Protein AF-A0AAU5Z2Q7-F1 (afdb_monomer_lite)

Sequence (62 aa):
MALDETGGEVINVTLAGNAMPKVNVGAVVAPVELEAMPWATNGRNGVAYRAKTLNAASGSAK

Foldseek 3Di:
DDAPPVRHDDADEAEDDPDDAPDDPPFAKDFAPWDWDWDADPNDTDTYIYGHYIDRPPPPPD

Structure (mmCIF, N/CA/C/O backbone):
data_AF-A0AAU5Z2Q7-F1
#
_entry.id   AF-A0AAU5Z2Q7-F1
#
loop_
_atom_site.group_PDB
_atom_site.id
_atom_site.type_symbol
_atom_site.label_atom_id
_atom_site.label_alt_id
_atom_site.label_comp_id
_atom_site.label_asym_id
_atom_site.label_entity_id
_atom_site.label_seq_id
_atom_site.pdbx_PDB_ins_code
_atom_site.Cartn_x
_atom_site.Cartn_y
_atom_site.Cartn_z
_atom_site.occupancy
_atom_site.B_iso_or_equiv
_atom_site.auth_seq_id
_atom_site.auth_comp_id
_atom_site.auth_asym_id
_atom_site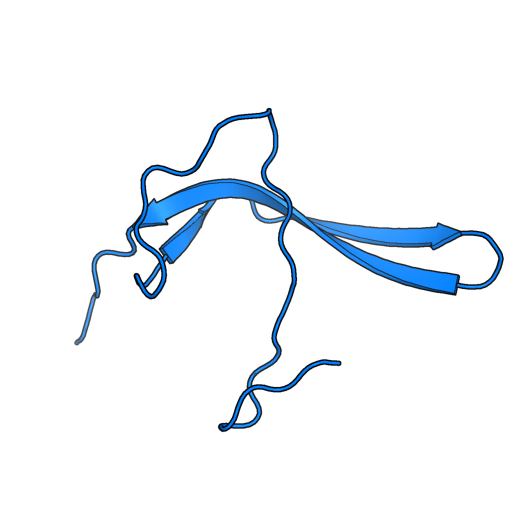.auth_atom_id
_atom_site.pdbx_PDB_model_num
ATOM 1 N N . MET A 1 1 ? 12.097 -8.565 -3.716 1.00 59.38 1 MET A N 1
ATOM 2 C CA . MET A 1 1 ? 11.007 -8.672 -2.725 1.00 59.38 1 MET A CA 1
ATOM 3 C C . MET A 1 1 ? 11.625 -8.527 -1.356 1.00 59.38 1 MET A C 1
ATOM 5 O O . MET A 1 1 ? 12.687 -9.101 -1.140 1.00 59.38 1 MET A O 1
ATOM 9 N N . ALA A 1 2 ? 11.024 -7.715 -0.490 1.00 72.44 2 ALA A N 1
ATOM 10 C CA . ALA A 1 2 ? 11.3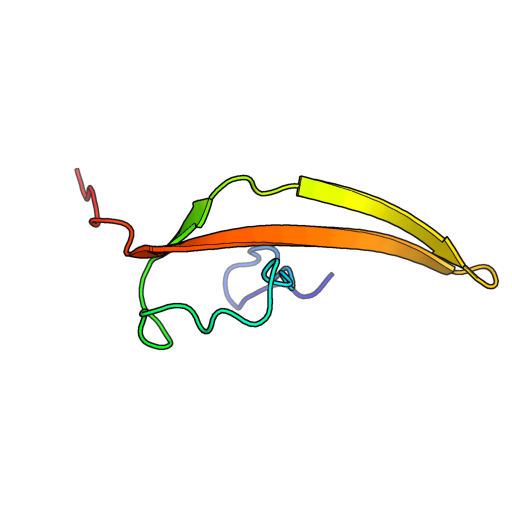77 -7.710 0.922 1.00 72.44 2 ALA A CA 1
ATOM 11 C C . ALA A 1 2 ? 10.551 -8.815 1.584 1.00 72.44 2 ALA A C 1
ATOM 13 O O . ALA A 1 2 ? 9.336 -8.846 1.404 1.00 72.44 2 ALA A O 1
ATOM 14 N N . LEU A 1 3 ? 11.220 -9.749 2.251 1.00 78.56 3 LEU A N 1
ATOM 15 C CA . LEU A 1 3 ? 10.576 -10.807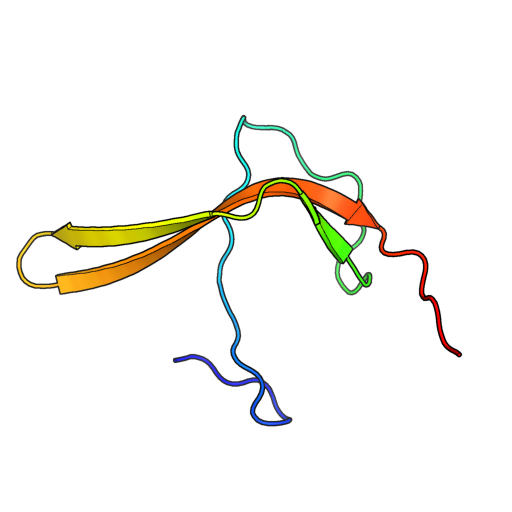 3.019 1.00 78.56 3 LEU A CA 1
ATOM 16 C C . LEU A 1 3 ? 10.701 -10.455 4.504 1.00 78.56 3 LEU A C 1
ATOM 18 O O . LEU A 1 3 ? 11.737 -9.920 4.907 1.00 78.56 3 LEU A O 1
ATOM 22 N N . ASP A 1 4 ? 9.664 -10.718 5.295 1.00 81.69 4 ASP A N 1
ATOM 23 C CA . ASP A 1 4 ? 9.746 -10.638 6.753 1.00 81.69 4 ASP A CA 1
ATOM 24 C C . ASP A 1 4 ? 10.530 -11.832 7.337 1.00 81.69 4 ASP A C 1
ATOM 26 O O . ASP A 1 4 ? 10.961 -12.735 6.616 1.00 81.69 4 ASP A O 1
ATOM 30 N N . GLU A 1 5 ? 10.723 -11.845 8.658 1.00 80.62 5 GLU A N 1
ATOM 31 C CA . GLU A 1 5 ? 11.481 -12.888 9.370 1.00 80.62 5 GLU A CA 1
ATOM 32 C C . GLU A 1 5 ? 10.883 -14.300 9.215 1.00 80.62 5 GLU A C 1
ATOM 34 O O . GLU A 1 5 ? 11.571 -15.295 9.441 1.00 80.62 5 GLU A O 1
ATOM 39 N N . THR A 1 6 ? 9.619 -14.397 8.801 1.00 86.75 6 THR A N 1
ATOM 40 C CA . THR A 1 6 ? 8.897 -15.650 8.542 1.00 86.75 6 THR A CA 1
ATOM 41 C C . THR A 1 6 ? 8.831 -16.013 7.055 1.00 86.75 6 THR A C 1
ATOM 43 O O . THR A 1 6 ? 8.322 -17.077 6.703 1.00 86.75 6 THR A O 1
ATOM 46 N N . GLY A 1 7 ? 9.371 -15.165 6.173 1.00 86.88 7 GLY A N 1
ATOM 47 C CA . GLY A 1 7 ? 9.300 -15.331 4.722 1.00 86.88 7 GLY A CA 1
ATOM 48 C C . GLY A 1 7 ? 8.039 -14.742 4.081 1.00 86.88 7 GLY A C 1
ATOM 49 O O . GLY A 1 7 ? 7.768 -15.035 2.916 1.00 86.88 7 GLY A O 1
ATOM 50 N N . GLY A 1 8 ? 7.266 -13.929 4.804 1.00 86.56 8 GLY A N 1
ATOM 51 C CA . GLY A 1 8 ? 6.101 -13.220 4.277 1.00 86.56 8 GLY A CA 1
ATOM 52 C C . GLY A 1 8 ? 6.498 -12.049 3.378 1.00 86.56 8 GLY A C 1
ATOM 53 O O . GLY A 1 8 ? 7.480 -11.361 3.642 1.00 86.56 8 GLY A O 1
ATOM 54 N N . GLU A 1 9 ? 5.752 -11.800 2.302 1.00 87.75 9 GLU A N 1
ATOM 55 C CA . GLU A 1 9 ? 6.013 -10.654 1.426 1.00 87.75 9 GLU A CA 1
ATOM 56 C C . GLU A 1 9 ? 5.660 -9.334 2.126 1.00 87.75 9 GLU A C 1
ATOM 58 O O . GLU A 1 9 ? 4.526 -9.117 2.554 1.00 87.75 9 GLU A O 1
ATOM 63 N N . VAL A 1 10 ? 6.625 -8.416 2.183 1.00 90.50 10 VAL A N 1
ATOM 64 C CA . VAL A 1 10 ? 6.413 -7.047 2.651 1.00 90.50 10 VAL A CA 1
ATOM 65 C C . VAL A 1 10 ? 6.139 -6.149 1.449 1.00 90.50 10 VAL A C 1
ATOM 67 O O . VAL A 1 10 ? 7.015 -5.922 0.608 1.00 90.50 10 VAL A O 1
ATOM 70 N N . ILE A 1 11 ? 4.924 -5.603 1.395 1.00 91.12 11 ILE A N 1
ATOM 71 C CA . ILE A 1 11 ? 4.498 -4.654 0.363 1.00 91.12 11 ILE A CA 1
ATOM 72 C C . ILE A 1 11 ? 4.334 -3.245 0.935 1.00 91.12 11 ILE A C 1
ATOM 74 O O . ILE A 1 11 ? 3.810 -3.048 2.030 1.00 91.12 11 ILE A O 1
ATOM 78 N N . ASN A 1 12 ? 4.730 -2.243 0.150 1.00 92.25 12 ASN A N 1
ATOM 79 C CA . ASN A 1 12 ? 4.461 -0.843 0.464 1.00 92.25 12 ASN A CA 1
ATOM 80 C C . ASN A 1 12 ? 3.138 -0.418 -0.175 1.00 92.25 12 ASN A C 1
ATOM 82 O O . ASN A 1 12 ? 2.996 -0.468 -1.398 1.00 92.25 12 ASN A O 1
ATOM 86 N N . VAL A 1 13 ? 2.197 0.042 0.650 1.00 92.25 13 VAL A N 1
ATOM 87 C CA . VAL A 1 13 ? 0.878 0.517 0.213 1.00 92.25 13 VAL A CA 1
ATOM 88 C C . VAL A 1 13 ? 0.784 2.029 0.392 1.00 92.25 13 VAL A C 1
ATOM 90 O O . VAL A 1 13 ? 1.041 2.552 1.474 1.00 92.25 13 VAL A O 1
ATOM 93 N N . THR A 1 14 ? 0.378 2.738 -0.661 1.00 92.81 14 THR A N 1
ATOM 94 C CA . THR A 1 14 ? 0.093 4.181 -0.598 1.00 92.81 14 THR A CA 1
ATOM 95 C C . THR A 1 14 ? -1.399 4.412 -0.370 1.00 92.81 14 THR A C 1
ATOM 97 O O . THR A 1 14 ? -2.224 3.842 -1.082 1.00 92.81 14 THR A O 1
ATOM 100 N N . LEU A 1 15 ? -1.771 5.260 0.592 1.00 91.94 15 LEU A N 1
ATOM 101 C CA . LEU A 1 15 ? -3.179 5.597 0.818 1.00 91.94 15 LEU A CA 1
ATOM 102 C C . LEU A 1 15 ? -3.668 6.693 -0.132 1.00 91.94 15 LEU A C 1
ATOM 104 O O . LEU A 1 15 ? -2.950 7.643 -0.445 1.00 91.94 15 LEU A O 1
ATOM 108 N N . ALA A 1 16 ? -4.891 6.532 -0.634 1.00 86.56 16 ALA A N 1
ATOM 109 C CA . ALA A 1 16 ? -5.530 7.483 -1.528 1.00 86.56 16 ALA A CA 1
ATOM 110 C C . ALA A 1 16 ? -6.122 8.664 -0.750 1.00 86.56 16 ALA A C 1
ATOM 112 O O . ALA A 1 16 ? -6.875 8.484 0.202 1.00 86.56 16 ALA A O 1
ATOM 113 N N . GLY A 1 17 ? -5.816 9.880 -1.210 1.00 77.44 17 GLY A N 1
ATOM 114 C CA . GLY A 1 17 ? -6.109 11.096 -0.458 1.00 77.44 17 GLY A CA 1
ATOM 115 C C . GLY A 1 17 ? -5.174 11.194 0.746 1.00 77.44 17 GLY A C 1
ATOM 116 O O . GLY A 1 17 ? -4.818 10.193 1.352 1.00 77.44 17 GLY A O 1
ATOM 117 N N . ASN A 1 18 ? -4.737 12.397 1.101 1.00 66.12 18 ASN A N 1
ATOM 118 C CA . ASN A 1 18 ? -3.810 12.646 2.213 1.00 66.12 18 ASN A CA 1
ATOM 119 C C . ASN A 1 18 ? -4.407 12.325 3.611 1.00 66.12 18 ASN A C 1
ATOM 121 O O . ASN A 1 18 ? -4.074 12.978 4.598 1.00 66.12 18 ASN A O 1
ATOM 125 N N . ALA A 1 19 ? -5.320 11.359 3.715 1.00 66.25 19 ALA A N 1
ATOM 126 C CA . ALA A 1 19 ? -5.922 10.903 4.950 1.00 66.25 19 ALA A CA 1
ATOM 127 C C . ALA A 1 19 ? -4.942 9.990 5.695 1.00 66.25 19 ALA A C 1
ATOM 129 O O . ALA A 1 19 ? -4.608 8.893 5.247 1.00 66.25 19 ALA A O 1
ATOM 130 N N . MET A 1 20 ? -4.494 10.453 6.861 1.00 76.38 20 MET A N 1
ATOM 131 C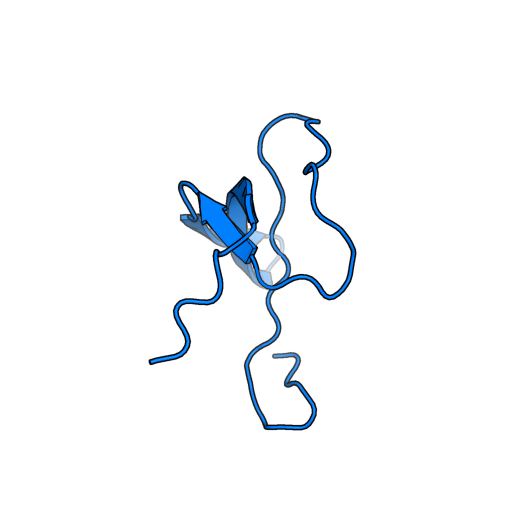 CA . MET A 1 20 ? -3.709 9.631 7.772 1.00 76.38 20 MET A CA 1
ATOM 132 C C . MET A 1 20 ? -4.619 8.551 8.377 1.00 76.38 20 MET A C 1
ATOM 134 O O . MET A 1 20 ? -5.699 8.882 8.884 1.00 76.38 20 MET A O 1
ATOM 138 N N . PRO A 1 21 ? -4.233 7.267 8.325 1.00 81.12 21 PRO A N 1
ATOM 139 C CA . PRO A 1 21 ? -5.071 6.198 8.837 1.00 81.12 21 PRO A CA 1
ATOM 140 C C . PRO A 1 21 ? -5.117 6.287 10.368 1.00 81.12 21 PRO A C 1
ATOM 142 O O . PRO A 1 21 ? -4.103 6.523 11.022 1.00 81.12 21 PRO A O 1
ATOM 145 N N . LYS A 1 22 ? -6.301 6.100 10.958 1.00 83.56 22 LYS A N 1
ATOM 146 C CA . LYS A 1 22 ? -6.503 6.135 12.419 1.00 83.56 22 LYS A CA 1
ATOM 147 C C . LYS A 1 22 ? -6.184 4.776 13.052 1.00 83.56 22 LYS A C 1
ATOM 149 O O . LYS A 1 22 ? -7.034 4.176 13.704 1.00 83.56 22 LYS A O 1
ATOM 154 N N . VAL A 1 23 ? -4.981 4.269 12.805 1.00 87.06 23 VAL A N 1
ATOM 155 C CA . VAL A 1 23 ? -4.495 2.975 13.307 1.00 87.06 23 VAL A CA 1
ATOM 156 C C . VAL A 1 23 ? -3.100 3.152 13.900 1.00 87.06 23 VAL A C 1
ATOM 158 O O . VAL A 1 23 ? -2.332 3.997 13.444 1.00 87.06 23 VAL A O 1
ATOM 161 N N . ASN A 1 24 ? -2.772 2.361 14.918 1.00 88.81 24 ASN A N 1
ATOM 162 C CA . ASN A 1 24 ? -1.446 2.386 15.531 1.00 88.81 24 ASN A CA 1
ATOM 163 C C . ASN A 1 24 ? -0.463 1.522 14.735 1.00 88.81 24 ASN A C 1
ATOM 165 O O . ASN A 1 24 ? -0.845 0.518 14.132 1.00 88.81 24 ASN A O 1
ATOM 169 N N . VAL A 1 25 ? 0.820 1.878 14.777 1.00 89.69 25 VAL A N 1
ATOM 170 C CA . VAL A 1 25 ? 1.891 1.029 14.239 1.00 89.69 25 VAL A CA 1
ATOM 171 C C . VAL A 1 25 ? 1.887 -0.318 14.969 1.00 89.69 25 VAL A C 1
ATOM 173 O O . VAL A 1 25 ? 1.733 -0.363 16.188 1.00 89.69 25 VAL A O 1
ATOM 176 N N . GLY A 1 26 ? 2.026 -1.412 14.216 1.00 89.31 26 GLY A N 1
ATOM 177 C CA . GLY A 1 26 ? 1.960 -2.782 14.739 1.00 89.31 26 GLY A CA 1
ATOM 178 C C . GLY A 1 26 ? 0.540 -3.330 14.926 1.00 89.31 26 GLY A C 1
ATOM 179 O O . GLY A 1 26 ? 0.388 -4.501 15.263 1.00 89.31 26 GLY A O 1
ATOM 180 N N . ALA A 1 27 ? -0.505 -2.527 14.692 1.00 89.00 27 ALA A N 1
ATOM 181 C CA . ALA A 1 27 ? -1.874 -3.028 14.702 1.00 89.00 27 ALA A CA 1
ATOM 182 C C . ALA A 1 27 ? -2.144 -3.930 13.488 1.00 89.00 27 ALA A C 1
ATOM 184 O O . ALA A 1 27 ? -1.690 -3.656 12.376 1.00 89.00 27 ALA A O 1
ATOM 185 N N . VAL A 1 28 ? -2.956 -4.968 13.691 1.00 91.00 28 VAL A N 1
ATOM 186 C CA . VAL A 1 28 ? -3.508 -5.753 12.583 1.00 91.00 28 VAL A CA 1
ATOM 187 C C . VAL A 1 28 ? -4.529 -4.884 11.850 1.00 91.00 28 VAL A C 1
ATOM 189 O O . VAL A 1 28 ? -5.434 -4.312 12.465 1.00 91.00 28 VAL A O 1
ATOM 192 N N . VAL A 1 29 ? -4.382 -4.760 10.533 1.00 92.31 29 VAL A N 1
ATOM 193 C CA . VAL A 1 29 ? -5.212 -3.885 9.696 1.00 92.31 29 VAL A CA 1
ATOM 194 C C . VAL A 1 29 ? -5.754 -4.621 8.478 1.00 92.31 29 VAL A C 1
ATOM 196 O O . VAL A 1 29 ? -5.139 -5.556 7.976 1.00 92.31 29 VAL A O 1
ATOM 199 N N . ALA A 1 30 ? -6.904 -4.167 7.991 1.00 92.12 30 ALA A N 1
ATOM 200 C CA . ALA A 1 30 ? -7.506 -4.590 6.736 1.00 92.12 30 ALA A CA 1
ATOM 201 C C . ALA A 1 30 ? -7.525 -3.394 5.763 1.00 92.12 30 ALA A C 1
ATOM 203 O O . ALA A 1 30 ? -8.244 -2.416 6.013 1.00 92.12 30 ALA A O 1
ATOM 204 N N . PRO A 1 31 ? -6.734 -3.428 4.674 1.00 91.88 31 PRO A N 1
ATOM 205 C CA . PRO A 1 31 ? -6.802 -2.423 3.620 1.00 91.88 31 PRO A CA 1
ATOM 206 C C . PRO A 1 31 ? -8.165 -2.423 2.921 1.00 91.88 31 PRO A C 1
ATOM 208 O O . PRO A 1 31 ? -8.701 -3.477 2.583 1.00 91.88 31 PRO A O 1
ATOM 211 N N . VAL A 1 32 ? -8.717 -1.236 2.678 1.00 91.56 32 VAL A N 1
ATOM 212 C CA . VAL A 1 32 ? -9.991 -1.052 1.968 1.00 91.56 32 VAL A CA 1
ATOM 213 C C . VAL A 1 32 ? -9.715 -0.638 0.532 1.00 91.56 32 VAL A C 1
ATOM 215 O O . VAL A 1 32 ? -8.946 0.299 0.310 1.00 91.56 32 VAL A O 1
ATOM 218 N N . GLU A 1 33 ? -10.381 -1.299 -0.421 1.00 92.81 33 GLU A N 1
ATOM 219 C CA . GLU A 1 33 ? -10.217 -1.043 -1.862 1.00 92.81 33 GLU A CA 1
ATOM 220 C C . GLU A 1 33 ? -8.730 -1.110 -2.272 1.00 92.81 33 GLU A C 1
ATOM 222 O O . GLU A 1 33 ? -8.195 -0.185 -2.876 1.00 92.81 33 GLU A O 1
ATOM 227 N N . LEU A 1 34 ? -8.036 -2.182 -1.861 1.00 94.19 34 LEU A N 1
ATOM 228 C CA . LEU A 1 34 ? -6.640 -2.411 -2.231 1.00 94.19 34 LEU A CA 1
ATOM 229 C C . LEU A 1 34 ? -6.538 -2.769 -3.716 1.00 94.19 34 LEU A C 1
ATOM 231 O O . LEU A 1 34 ? -7.113 -3.756 -4.169 1.00 94.19 34 LEU A O 1
ATOM 235 N N . GLU A 1 35 ? -5.750 -1.989 -4.439 1.00 94.81 35 GLU A N 1
ATOM 236 C CA . GLU A 1 35 ? -5.483 -2.137 -5.859 1.00 94.81 35 GLU A CA 1
ATOM 237 C C . GLU A 1 35 ? -3.986 -2.346 -6.097 1.00 94.81 35 GLU A C 1
ATOM 239 O O . GLU A 1 35 ? -3.136 -1.675 -5.502 1.00 94.81 35 GLU A O 1
ATOM 244 N N . ALA A 1 36 ? -3.674 -3.268 -7.003 1.00 95.69 36 ALA A N 1
ATOM 245 C CA . ALA A 1 36 ? -2.340 -3.478 -7.539 1.00 95.69 36 ALA A CA 1
ATOM 246 C C . ALA A 1 36 ? -2.247 -2.824 -8.924 1.00 95.69 36 ALA A C 1
ATOM 248 O O . ALA A 1 36 ? -2.923 -3.241 -9.863 1.00 95.69 36 ALA A O 1
ATOM 249 N N . MET A 1 37 ? -1.393 -1.811 -9.053 1.00 95.00 37 MET A N 1
ATOM 250 C CA . MET A 1 37 ? -1.193 -1.044 -10.281 1.00 95.00 37 MET A CA 1
ATOM 251 C C . MET A 1 37 ? 0.174 -1.391 -10.887 1.00 95.00 37 MET A C 1
ATOM 253 O O . MET A 1 37 ? 1.206 -0.943 -10.367 1.00 95.00 37 MET A O 1
ATOM 257 N N . PRO A 1 38 ? 0.228 -2.193 -11.963 1.00 95.19 38 PRO A N 1
ATOM 258 C CA . PRO A 1 38 ? 1.479 -2.457 -12.655 1.00 95.19 38 PRO A CA 1
ATOM 259 C C . PRO A 1 38 ? 1.981 -1.181 -13.335 1.00 95.19 38 PRO A C 1
ATOM 261 O O . PRO A 1 38 ? 1.204 -0.403 -13.889 1.00 95.19 38 PRO A O 1
ATOM 264 N N . TRP A 1 39 ? 3.292 -0.973 -13.319 1.00 93.94 39 TRP A N 1
ATOM 265 C CA . TRP A 1 39 ? 3.921 0.153 -13.999 1.00 93.94 39 TRP A CA 1
ATOM 266 C C . TRP A 1 39 ? 5.225 -0.265 -14.672 1.00 93.94 39 TRP A C 1
ATOM 268 O O . TRP A 1 39 ? 5.898 -1.209 -14.249 1.00 93.94 39 TRP A O 1
ATOM 278 N N . ALA A 1 40 ? 5.576 0.479 -15.717 1.00 95.19 40 ALA A N 1
ATOM 279 C CA . ALA A 1 40 ? 6.830 0.360 -16.441 1.00 95.19 40 ALA A CA 1
ATOM 280 C C . ALA A 1 40 ? 7.354 1.767 -16.763 1.00 95.19 40 ALA A C 1
ATOM 282 O O . ALA A 1 40 ? 6.760 2.486 -17.564 1.00 95.19 40 ALA A O 1
ATOM 283 N N . THR A 1 41 ? 8.455 2.171 -16.130 1.00 93.19 41 THR A N 1
ATOM 284 C CA . THR A 1 41 ? 9.018 3.526 -16.248 1.00 93.19 41 THR A CA 1
ATOM 285 C C . THR A 1 41 ? 10.533 3.445 -16.355 1.00 93.19 41 THR A C 1
ATOM 287 O O . THR A 1 41 ? 11.186 2.846 -15.501 1.00 93.19 41 THR A O 1
ATOM 290 N N . ASN A 1 42 ? 11.111 4.075 -17.385 1.00 91.19 42 ASN A N 1
ATOM 291 C CA . ASN A 1 42 ? 12.564 4.138 -17.613 1.00 91.19 42 ASN A CA 1
ATOM 292 C C . ASN A 1 42 ? 13.260 2.762 -17.539 1.00 91.19 42 ASN A C 1
ATOM 294 O O . ASN A 1 42 ? 14.297 2.612 -16.893 1.00 91.19 42 ASN 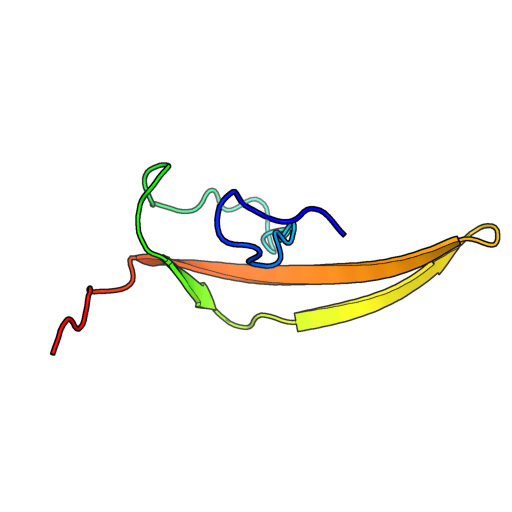A O 1
ATOM 298 N N . GLY A 1 43 ? 12.655 1.740 -18.155 1.00 93.69 43 GLY A N 1
ATOM 299 C CA . GLY A 1 43 ? 13.191 0.373 -18.185 1.00 93.69 43 GLY A CA 1
ATOM 300 C C . GLY A 1 43 ? 13.065 -0.405 -16.871 1.00 93.69 43 GLY A C 1
ATOM 301 O O . GLY A 1 43 ? 13.585 -1.514 -16.773 1.00 93.69 43 GLY A O 1
ATOM 302 N N . ARG A 1 44 ? 12.386 0.145 -15.859 1.00 94.19 44 ARG A N 1
ATOM 303 C CA . ARG A 1 44 ? 12.048 -0.564 -14.621 1.00 94.19 44 ARG A CA 1
ATOM 304 C C . ARG A 1 44 ? 10.577 -0.929 -14.638 1.00 94.19 44 ARG A C 1
ATOM 306 O O . ARG A 1 44 ? 9.756 -0.103 -15.022 1.00 94.19 44 ARG A O 1
ATOM 313 N N . ASN A 1 45 ? 10.271 -2.126 -14.161 1.00 94.31 45 ASN A N 1
ATOM 314 C CA . ASN A 1 45 ? 8.908 -2.611 -14.012 1.00 94.31 45 ASN A CA 1
ATOM 315 C C . ASN A 1 45 ? 8.633 -2.880 -12.536 1.00 94.31 45 ASN A C 1
ATOM 317 O O . ASN A 1 45 ? 9.540 -3.260 -11.789 1.00 94.31 45 ASN A O 1
ATOM 321 N N . GLY A 1 46 ? 7.385 -2.713 -12.124 1.00 93.25 46 GLY A N 1
ATOM 322 C CA . GLY A 1 46 ? 6.972 -3.019 -10.765 1.00 93.25 46 GLY A CA 1
ATOM 323 C C . GLY A 1 46 ? 5.464 -3.006 -10.598 1.00 93.25 46 GLY A C 1
ATOM 324 O O . GLY A 1 46 ? 4.711 -2.777 -11.543 1.00 93.25 46 GLY A O 1
ATOM 325 N N . VAL A 1 47 ? 5.037 -3.246 -9.364 1.00 94.94 47 VAL A N 1
ATOM 326 C CA . VAL A 1 47 ? 3.645 -3.127 -8.936 1.00 94.94 47 VAL A CA 1
ATOM 327 C C . VAL A 1 47 ? 3.609 -2.097 -7.819 1.00 94.94 47 VAL A C 1
ATOM 329 O O . VAL A 1 47 ? 4.368 -2.193 -6.855 1.00 94.94 47 VAL A O 1
ATOM 332 N N . ALA A 1 48 ? 2.770 -1.081 -7.973 1.00 94.00 48 ALA A N 1
ATOM 333 C CA . ALA A 1 48 ? 2.456 -0.141 -6.911 1.00 94.00 48 ALA A CA 1
ATOM 334 C C . ALA A 1 48 ? 1.139 -0.566 -6.267 1.00 94.00 48 ALA A C 1
ATOM 336 O O . ALA A 1 48 ? 0.161 -0.810 -6.968 1.00 94.00 48 ALA A O 1
ATOM 337 N N . TYR A 1 49 ? 1.101 -0.632 -4.941 1.00 94.69 49 TYR A N 1
ATOM 338 C CA . TYR A 1 49 ? -0.122 -0.948 -4.216 1.00 94.69 49 TYR A CA 1
ATOM 339 C C . TYR A 1 49 ? -0.748 0.330 -3.675 1.00 94.69 49 TYR A C 1
ATOM 341 O O . TYR A 1 49 ? -0.069 1.154 -3.049 1.00 94.69 49 TYR A O 1
ATOM 349 N N . ARG A 1 50 ? -2.048 0.503 -3.905 1.00 94.25 50 ARG A N 1
ATOM 350 C CA . ARG A 1 50 ? -2.811 1.649 -3.412 1.00 94.25 50 ARG A CA 1
ATOM 351 C C . ARG A 1 50 ? -4.059 1.165 -2.700 1.00 94.25 50 ARG A C 1
ATOM 353 O O . ARG A 1 50 ? -4.735 0.281 -3.195 1.00 94.25 50 ARG A O 1
ATOM 360 N N . ALA A 1 51 ? -4.365 1.747 -1.552 1.00 93.38 51 ALA A N 1
ATOM 361 C CA . ALA A 1 51 ? -5.611 1.483 -0.840 1.00 93.38 51 ALA A CA 1
ATOM 362 C C . ALA A 1 51 ? -6.306 2.802 -0.527 1.00 93.38 51 ALA A C 1
ATOM 364 O O . ALA A 1 51 ? -5.668 3.851 -0.444 1.00 93.38 51 ALA A O 1
ATOM 365 N N . LYS A 1 52 ? -7.618 2.771 -0.326 1.00 91.31 52 LYS A N 1
ATOM 366 C CA . LYS A 1 52 ? -8.376 3.970 0.042 1.00 91.31 52 LYS A CA 1
ATOM 367 C C . LYS A 1 52 ? -8.190 4.354 1.504 1.00 91.31 52 LYS A C 1
ATOM 369 O O . LYS A 1 52 ? -8.076 5.529 1.823 1.00 91.31 52 LYS A O 1
ATOM 374 N N . THR A 1 53 ? -8.167 3.366 2.391 1.00 90.25 53 THR A N 1
ATOM 375 C CA . THR A 1 53 ? -7.930 3.543 3.828 1.00 90.25 53 THR A CA 1
ATOM 376 C C . THR A 1 53 ? -7.480 2.219 4.449 1.00 90.25 53 THR A C 1
ATOM 378 O O . THR A 1 53 ? -7.538 1.170 3.802 1.00 90.25 53 THR A O 1
ATOM 381 N N . LEU A 1 54 ? -7.053 2.262 5.709 1.00 90.69 54 LEU A N 1
ATOM 382 C CA . LEU A 1 54 ? -6.819 1.087 6.546 1.00 90.69 54 LEU A CA 1
ATOM 383 C C . LEU A 1 54 ? -7.858 1.070 7.662 1.00 90.69 54 LEU A C 1
ATOM 385 O O . LEU A 1 54 ? -7.993 2.051 8.396 1.00 90.69 54 LEU A O 1
ATOM 389 N N . ASN A 1 55 ? -8.553 -0.050 7.815 1.00 89.00 55 ASN A N 1
ATOM 390 C CA . ASN A 1 55 ? -9.381 -0.298 8.988 1.00 89.00 55 ASN A CA 1
ATOM 391 C C . ASN A 1 55 ? -8.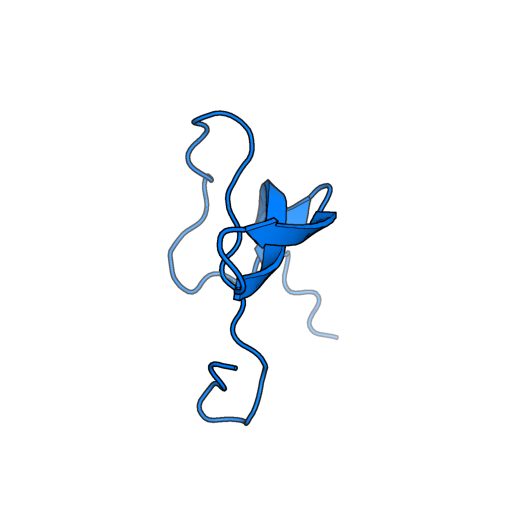593 -1.148 9.981 1.00 89.00 55 ASN A C 1
ATOM 393 O O . ASN A 1 55 ? -7.844 -2.033 9.570 1.00 89.00 55 ASN A O 1
ATOM 397 N N . ALA A 1 56 ? -8.778 -0.917 11.281 1.00 87.38 56 ALA A N 1
ATOM 398 C CA . ALA A 1 56 ? -8.321 -1.878 12.276 1.00 87.38 56 ALA A CA 1
ATOM 399 C C . ALA A 1 56 ? -9.021 -3.212 11.993 1.00 87.38 56 ALA A C 1
ATOM 401 O O . ALA A 1 56 ? -10.252 -3.270 11.933 1.00 87.38 56 ALA A O 1
ATOM 402 N N . ALA A 1 57 ? -8.246 -4.267 11.767 1.00 82.62 57 ALA A N 1
ATOM 403 C CA . ALA A 1 57 ? -8.819 -5.590 11.664 1.00 82.62 57 ALA A CA 1
ATOM 404 C C . ALA A 1 57 ? -9.197 -6.001 13.084 1.00 82.62 57 ALA A C 1
ATOM 406 O O . ALA A 1 57 ? -8.329 -6.184 13.939 1.00 82.62 57 ALA A O 1
ATOM 407 N N . SER A 1 58 ? -10.495 -6.122 13.356 1.00 61.28 58 SER A N 1
ATOM 408 C CA . SER A 1 58 ? -10.962 -6.853 14.526 1.00 61.28 58 SER A CA 1
ATOM 409 C C . SER A 1 58 ? -10.380 -8.250 14.387 1.00 61.28 58 SER A C 1
ATOM 411 O O . SER A 1 58 ? -10.791 -8.987 13.489 1.00 61.28 58 SER A O 1
ATOM 413 N N . GLY A 1 59 ? -9.371 -8.574 15.194 1.00 50.69 59 GLY A N 1
ATOM 414 C CA . GLY A 1 59 ? -8.752 -9.888 15.199 1.00 50.69 59 GLY A CA 1
ATOM 415 C C . GLY A 1 59 ? -9.835 -10.926 15.437 1.00 50.69 59 GLY A C 1
ATOM 416 O O . GLY A 1 59 ? -10.216 -11.186 16.572 1.00 50.69 59 GLY A O 1
ATOM 417 N N . SER A 1 60 ? -10.356 -11.504 14.359 1.00 41.28 60 SER A N 1
ATOM 418 C CA . SER A 1 60 ? -11.148 -12.718 14.428 1.00 41.28 60 SER A CA 1
ATOM 419 C C . SER A 1 60 ? -10.130 -13.839 14.542 1.00 41.28 60 SER A C 1
ATOM 421 O O . SER A 1 60 ? -9.847 -14.544 13.581 1.00 41.28 60 SER A O 1
ATOM 423 N N . ALA A 1 61 ? -9.507 -13.919 15.718 1.00 38.75 61 ALA A N 1
ATOM 424 C CA . ALA A 1 61 ? -8.952 -15.167 16.186 1.00 38.75 61 ALA A CA 1
ATOM 425 C C . ALA A 1 61 ? -10.154 -16.089 16.406 1.00 38.75 61 ALA A C 1
ATOM 427 O O . ALA A 1 61 ? -10.992 -15.837 17.276 1.00 38.75 61 ALA A O 1
ATOM 428 N N . LYS A 1 62 ? -10.267 -17.109 15.565 1.00 32.47 62 LYS A N 1
ATOM 429 C CA . LYS A 1 62 ? -10.974 -18.331 15.908 1.00 32.47 62 LYS A CA 1
ATOM 430 C C . LYS A 1 62 ? -9.975 -19.469 15.829 1.00 32.47 62 LYS A C 1
ATOM 432 O O . LYS A 1 62 ? -9.178 -19.452 14.866 1.00 32.47 62 LYS A O 1
#

Secondary structure (DSSP, 8-state):
-EE-TTS-EE--EEESSS---S--TT--EEEES-EEEEEEETTEEEEEEEESEEEE------

pLDDT: mean 84.76, std 14.26, range [32.47, 95.69]

Radius of gyration: 13.9 Å; chains: 1; bounding box: 24×31×34 Å